Protein AF-A0A5K7XF93-F1 (afdb_monomer)

Secondary structure (DSSP, 8-state):
--HHHHHHHHTT-TTSSSEEEEESS-B-HHHHHHHHHHHHHHHTTT-S-EEEEEE-TTTT--BPPPEEE-HHHHHHHTSSHHHHHHTS-SSTTPEEEEEETT-SEEEEEEE-SS-SSTTT--EEEEEEE-TTSTTTHHHHHHHHHSTTTEEEEEHHHHHHHS---

Radius of gyration: 14.42 Å; Cα contacts (8 Å, |Δi|>4): 333; chains: 1; bounding box: 37×32×34 Å

Organism: NCBI:txid2650471

pLDDT: mean 91.51, std 7.87, range [54.16, 98.06]

Foldseek 3Di:
DAPVVVVCLVVCHALQVFKKKKFDDWDALVLVLVLLVLLLVQCCVPAQWKWKFWDCQLADRDHDDTDIDGSVVVVQCSVDLVSVVVPAPLDAPTWIWMAGPVRQKIKIKHWGNPDPDSRPITMIIMMTGHPPDSCNCSSVVSCVVCVPGIDMDRSSVVSVVSGHD

Mean predicted aligned error: 3.98 Å

Structure (mmCIF, N/CA/C/O backbone):
data_AF-A0A5K7XF93-F1
#
_entry.id   AF-A0A5K7XF93-F1
#
loop_
_atom_site.group_PDB
_atom_site.id
_atom_site.type_symbol
_atom_site.label_atom_id
_atom_site.label_alt_id
_atom_site.label_comp_id
_atom_site.label_asym_id
_atom_site.label_entity_id
_atom_site.label_seq_id
_atom_site.pdbx_PDB_ins_code
_atom_site.Cartn_x
_atom_site.Cartn_y
_atom_site.Cartn_z
_atom_site.occupancy
_atom_site.B_iso_or_equiv
_atom_site.auth_seq_id
_atom_site.auth_comp_id
_atom_site.auth_asym_id
_atom_site.auth_atom_id
_atom_site.pdbx_PDB_model_num
ATOM 1 N N . MET A 1 1 ? 6.245 -2.867 11.440 1.00 83.00 1 MET A N 1
ATOM 2 C CA . MET A 1 1 ? 4.866 -2.547 11.872 1.00 83.00 1 MET A CA 1
ATOM 3 C C . MET A 1 1 ? 4.931 -1.558 13.035 1.00 83.00 1 MET A C 1
ATOM 5 O O . MET A 1 1 ? 5.867 -1.648 13.818 1.00 83.00 1 MET A O 1
ATOM 9 N N . THR A 1 2 ? 3.990 -0.612 13.180 1.00 87.75 2 THR A N 1
ATOM 10 C CA . THR A 1 2 ? 3.954 0.287 14.362 1.00 87.75 2 THR A CA 1
ATOM 11 C C . THR A 1 2 ? 3.435 -0.450 15.610 1.00 87.75 2 THR A C 1
ATOM 13 O O . THR A 1 2 ? 2.747 -1.464 15.454 1.00 87.75 2 THR A O 1
ATOM 16 N N . PRO A 1 3 ? 3.666 0.041 16.851 1.00 89.12 3 PRO A N 1
ATOM 17 C CA . PRO A 1 3 ? 3.202 -0.666 18.051 1.00 89.12 3 PRO A CA 1
ATOM 18 C C . PRO A 1 3 ? 1.672 -0.777 18.101 1.00 89.12 3 PRO A C 1
ATOM 20 O O . PRO A 1 3 ? 1.120 -1.765 18.579 1.00 89.12 3 PRO A O 1
ATOM 23 N N . GLU A 1 4 ? 0.976 0.243 17.594 1.00 91.81 4 GLU A N 1
ATOM 24 C CA . GLU A 1 4 ? -0.485 0.264 17.550 1.00 91.81 4 GLU A CA 1
ATOM 25 C C . GLU A 1 4 ? -1.038 -0.716 16.509 1.00 91.81 4 GLU A C 1
ATOM 27 O O . GLU A 1 4 ? -1.981 -1.449 16.812 1.00 91.81 4 GLU A O 1
ATOM 32 N N . LEU A 1 5 ? -0.431 -0.794 15.319 1.00 91.38 5 LEU A N 1
ATOM 33 C CA . LEU A 1 5 ? -0.785 -1.810 14.324 1.00 91.38 5 LEU A CA 1
ATOM 34 C C . LEU A 1 5 ? -0.514 -3.222 14.863 1.00 91.38 5 LEU A C 1
ATOM 36 O O . LEU A 1 5 ? -1.381 -4.084 14.757 1.00 91.38 5 LEU A O 1
ATOM 40 N N . GLN A 1 6 ? 0.614 -3.443 15.542 1.00 90.81 6 GLN A N 1
ATOM 41 C CA . GLN A 1 6 ? 0.927 -4.739 16.151 1.00 90.81 6 GLN A CA 1
ATOM 42 C C . GLN A 1 6 ? -0.107 -5.132 17.216 1.00 90.81 6 GLN A C 1
ATOM 44 O O . GLN A 1 6 ? -0.625 -6.251 17.203 1.00 90.81 6 GLN A O 1
ATOM 49 N N . ARG A 1 7 ? -0.473 -4.202 18.108 1.00 92.31 7 ARG A N 1
ATOM 50 C CA . ARG A 1 7 ? -1.518 -4.418 19.122 1.00 92.31 7 ARG A CA 1
ATOM 51 C C . ARG A 1 7 ? -2.860 -4.781 18.482 1.00 92.31 7 ARG A C 1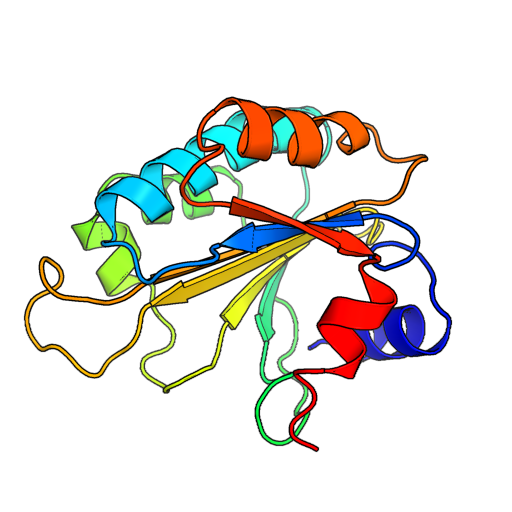
ATOM 53 O O . ARG A 1 7 ? -3.567 -5.651 18.991 1.00 92.31 7 ARG A O 1
ATOM 60 N N . ARG A 1 8 ? -3.224 -4.113 17.385 1.00 93.38 8 ARG A N 1
ATOM 61 C CA . ARG A 1 8 ? -4.476 -4.355 16.651 1.00 93.38 8 ARG A CA 1
ATOM 62 C C . ARG A 1 8 ? -4.479 -5.702 15.946 1.00 93.38 8 ARG A C 1
ATOM 64 O O . ARG A 1 8 ? -5.455 -6.438 16.066 1.00 93.38 8 ARG A O 1
ATOM 71 N N . TRP A 1 9 ? -3.374 -6.067 15.302 1.00 91.62 9 TRP A N 1
ATOM 72 C CA . TRP A 1 9 ? -3.207 -7.380 14.684 1.00 91.62 9 TRP A CA 1
ATOM 73 C C . TRP A 1 9 ? -3.363 -8.507 15.713 1.00 91.62 9 TRP A C 1
ATOM 75 O O . TRP A 1 9 ? -4.175 -9.413 15.513 1.00 91.62 9 TRP A O 1
ATOM 85 N N . GLN A 1 10 ? -2.688 -8.408 16.864 1.00 91.50 10 GLN A N 1
ATOM 86 C CA . GLN A 1 10 ? -2.822 -9.382 17.958 1.00 91.50 10 GLN A CA 1
ATOM 87 C C . GLN A 1 10 ? -4.260 -9.488 18.486 1.00 91.50 10 GLN A C 1
ATOM 89 O O . GLN A 1 10 ? -4.712 -10.572 18.855 1.00 91.50 10 GLN A O 1
ATOM 94 N N . ALA A 1 11 ? -4.988 -8.370 18.503 1.00 94.00 11 ALA A N 1
ATOM 95 C CA . ALA A 1 11 ? -6.386 -8.307 18.914 1.00 94.00 11 ALA A CA 1
ATOM 96 C C . ALA A 1 11 ? -7.386 -8.674 17.800 1.00 94.00 11 ALA A C 1
ATOM 98 O O . ALA A 1 11 ? -8.588 -8.670 18.067 1.00 94.00 11 ALA A O 1
ATOM 99 N N . ALA A 1 12 ? -6.917 -8.969 16.581 1.00 92.00 12 ALA A N 1
ATOM 100 C CA . ALA A 1 12 ? -7.746 -9.143 15.388 1.00 92.00 12 ALA A CA 1
ATOM 101 C C . ALA A 1 12 ? -8.740 -7.983 15.179 1.00 92.00 12 ALA A C 1
ATOM 103 O O . ALA A 1 12 ? -9.906 -8.211 14.864 1.00 92.00 12 ALA A O 1
ATOM 104 N N . SER A 1 13 ? -8.291 -6.748 15.417 1.00 94.44 13 SER A N 1
ATOM 105 C CA . SER A 1 13 ? -9.078 -5.527 15.236 1.00 94.44 13 SER A CA 1
ATOM 106 C C . SER A 1 13 ? -8.626 -4.747 14.007 1.00 94.44 13 SER A C 1
ATOM 108 O O . SER A 1 13 ? -7.539 -4.995 13.481 1.00 94.44 13 SER A O 1
ATOM 110 N N . ALA A 1 14 ? -9.452 -3.798 13.554 1.00 92.81 14 ALA A N 1
ATOM 111 C CA . ALA A 1 14 ? -9.150 -2.917 12.428 1.00 92.81 14 ALA A CA 1
ATOM 112 C C . ALA A 1 14 ? -7.689 -2.433 12.436 1.00 92.81 14 ALA A C 1
ATOM 114 O O . ALA A 1 14 ? -7.229 -1.962 13.484 1.00 92.81 14 ALA A O 1
ATOM 115 N N . PRO A 1 15 ? -6.958 -2.553 11.312 1.00 91.88 15 PRO A N 1
ATOM 116 C CA . PRO A 1 15 ? -7.445 -2.930 9.978 1.00 91.88 15 PRO A CA 1
ATOM 117 C C . PRO A 1 15 ? -7.401 -4.445 9.690 1.00 91.88 15 PRO A C 1
ATOM 119 O O . PRO A 1 15 ? -7.561 -4.856 8.543 1.00 91.88 15 PRO A O 1
ATOM 122 N N . PHE A 1 16 ? -7.159 -5.278 10.705 1.00 92.44 16 PHE A N 1
ATOM 123 C CA . PHE A 1 16 ? -6.960 -6.729 10.600 1.00 92.44 16 PHE A CA 1
ATOM 124 C C . PHE A 1 16 ? -8.236 -7.551 10.864 1.00 92.44 16 PHE A C 1
ATOM 126 O O . PHE A 1 16 ? -8.179 -8.779 10.946 1.00 92.44 16 PHE A O 1
ATOM 133 N N . ASP A 1 17 ? -9.390 -6.890 10.991 1.00 89.62 17 ASP A N 1
ATOM 134 C CA . ASP A 1 17 ? -10.713 -7.478 11.225 1.00 89.62 17 ASP A CA 1
ATOM 135 C C . ASP A 1 17 ? -11.511 -7.651 9.925 1.00 89.62 17 ASP A C 1
ATOM 137 O O . ASP A 1 17 ? -12.651 -7.215 9.797 1.00 89.62 17 ASP A O 1
ATOM 141 N N . GLY A 1 18 ? -10.918 -8.305 8.929 1.00 90.06 18 GLY A N 1
ATOM 142 C CA . GLY A 1 18 ? -11.568 -8.462 7.634 1.00 90.06 18 GLY A CA 1
ATOM 143 C C . GLY A 1 18 ? -10.771 -9.303 6.653 1.00 90.06 18 GLY A C 1
ATOM 144 O O . GLY A 1 18 ? -10.168 -10.318 7.011 1.00 90.06 18 GLY A O 1
ATOM 145 N N . MET A 1 19 ? -10.797 -8.871 5.397 1.00 95.06 19 MET A N 1
ATOM 146 C CA . MET A 1 19 ? -10.083 -9.514 4.301 1.00 95.06 19 MET A CA 1
ATOM 147 C C . MET A 1 19 ? -8.906 -8.643 3.878 1.00 95.06 19 MET A C 1
ATOM 149 O O . MET A 1 19 ? -9.012 -7.417 3.849 1.00 95.06 19 MET A O 1
ATOM 153 N N . VAL A 1 20 ? -7.821 -9.297 3.492 1.00 96.62 20 VAL A N 1
ATOM 154 C CA . VAL A 1 20 ? -6.707 -8.681 2.781 1.00 96.62 20 VAL A CA 1
ATOM 155 C C . VAL A 1 20 ? -6.778 -9.098 1.318 1.00 96.62 20 VAL A C 1
ATOM 157 O O . VAL A 1 20 ? -7.060 -10.261 1.017 1.00 96.62 20 VAL A O 1
ATOM 160 N N . VAL A 1 21 ? -6.544 -8.154 0.411 1.00 97.38 21 VAL A N 1
ATOM 161 C CA . VAL A 1 21 ? -6.158 -8.455 -0.970 1.00 97.38 21 VAL A CA 1
ATOM 162 C C . VAL A 1 21 ? -4.644 -8.337 -1.057 1.00 97.38 21 VAL A C 1
ATOM 164 O O . VAL A 1 21 ? -4.088 -7.343 -0.606 1.00 97.38 21 VAL A O 1
ATOM 167 N N . THR A 1 22 ? -3.982 -9.349 -1.596 1.00 96.62 22 THR A N 1
ATOM 168 C CA . THR A 1 22 ? -2.521 -9.402 -1.732 1.00 96.62 22 THR A CA 1
ATOM 169 C C . THR A 1 22 ? -2.157 -9.898 -3.116 1.00 96.62 22 THR A C 1
ATOM 171 O O . THR A 1 22 ? -2.940 -10.626 -3.731 1.00 96.62 22 THR A O 1
ATOM 174 N N . THR A 1 23 ? -0.978 -9.544 -3.607 1.00 95.25 23 THR A N 1
ATOM 175 C CA . THR A 1 23 ? -0.445 -10.116 -4.845 1.00 95.25 23 THR A CA 1
ATOM 176 C C . THR A 1 23 ? -0.051 -11.580 -4.643 1.00 95.25 23 THR A C 1
ATOM 178 O O . THR A 1 23 ? 0.343 -11.968 -3.544 1.00 95.25 23 THR A O 1
ATOM 181 N N . CYS A 1 24 ? -0.276 -12.423 -5.658 1.00 87.00 24 CYS A N 1
ATOM 182 C CA . CYS A 1 24 ? 0.041 -13.859 -5.613 1.00 87.00 24 CYS A CA 1
ATOM 183 C C . CYS A 1 24 ? 1.297 -14.244 -6.398 1.00 87.00 24 CYS A C 1
ATOM 185 O O . CYS A 1 24 ? 1.866 -15.293 -6.115 1.00 87.00 24 CYS A O 1
ATOM 187 N N . ASP A 1 25 ? 1.710 -13.402 -7.343 1.00 79.56 25 ASP A N 1
ATOM 188 C CA . ASP A 1 25 ? 2.904 -13.576 -8.162 1.00 79.56 25 ASP A CA 1
ATOM 189 C C . ASP A 1 25 ? 3.732 -12.286 -8.146 1.00 79.56 25 ASP A C 1
ATOM 191 O O . ASP A 1 25 ? 3.195 -11.179 -7.992 1.00 79.56 25 ASP A O 1
ATOM 195 N N . GLU A 1 26 ? 5.038 -12.436 -8.362 1.00 79.25 26 GLU A N 1
ATOM 196 C CA . GLU A 1 26 ? 5.940 -11.312 -8.590 1.00 79.25 26 GLU A CA 1
ATOM 197 C C . GLU A 1 26 ? 5.486 -10.538 -9.832 1.00 79.25 26 GLU A C 1
ATOM 199 O O . GLU A 1 26 ? 5.238 -11.091 -10.909 1.00 79.25 26 GLU A O 1
ATOM 204 N N . HIS A 1 27 ? 5.355 -9.227 -9.674 1.00 89.19 27 HIS A N 1
ATOM 205 C CA . HIS A 1 27 ? 4.959 -8.321 -10.741 1.00 89.19 27 HIS A CA 1
ATOM 206 C C . HIS A 1 27 ? 5.910 -7.131 -10.772 1.00 89.19 27 HIS A C 1
ATOM 208 O O . HIS A 1 27 ? 6.474 -6.746 -9.755 1.00 89.19 27 HIS A O 1
ATOM 214 N N . GLY A 1 28 ? 6.101 -6.546 -11.954 1.00 93.56 28 GLY A N 1
ATOM 215 C CA . GLY A 1 28 ? 6.994 -5.400 -12.104 1.00 93.56 28 GLY A CA 1
ATOM 216 C C . GLY A 1 28 ? 6.371 -4.087 -11.608 1.00 93.56 28 GLY A C 1
ATOM 217 O O . GLY A 1 28 ? 5.142 -3.992 -11.458 1.00 93.56 28 GLY A O 1
ATOM 218 N N . PRO A 1 29 ? 7.165 -3.006 -11.481 1.00 94.69 29 PRO A N 1
ATOM 219 C CA . PRO A 1 29 ? 6.703 -1.759 -10.867 1.00 94.69 29 PRO A CA 1
ATOM 220 C C . PRO A 1 29 ? 5.564 -1.051 -11.605 1.00 94.69 29 PRO A C 1
ATOM 222 O O . PRO A 1 29 ? 4.897 -0.203 -11.024 1.00 94.69 29 PRO A O 1
ATOM 225 N N . SER A 1 30 ? 5.314 -1.384 -12.877 1.00 95.00 30 SER A N 1
ATOM 226 C CA . SER A 1 30 ? 4.175 -0.822 -13.620 1.00 95.00 30 SER A CA 1
ATOM 227 C C . SER A 1 30 ? 2.835 -1.298 -13.054 1.00 95.00 30 SER A C 1
ATOM 229 O O . SER A 1 30 ? 1.935 -0.488 -12.864 1.00 95.00 30 SER A O 1
ATOM 231 N N . ILE A 1 31 ? 2.712 -2.588 -12.724 1.00 95.25 31 ILE A N 1
ATOM 232 C CA . ILE A 1 31 ? 1.476 -3.129 -12.141 1.00 95.25 31 ILE A CA 1
ATOM 233 C C . ILE A 1 31 ? 1.296 -2.612 -10.712 1.00 95.25 31 ILE A C 1
ATOM 235 O O . ILE A 1 31 ? 0.199 -2.181 -10.355 1.00 95.25 31 ILE A O 1
ATOM 239 N N . LEU A 1 32 ? 2.379 -2.556 -9.927 1.00 96.25 32 LEU A N 1
ATOM 240 C CA . LEU A 1 32 ? 2.335 -1.982 -8.583 1.00 96.25 32 LEU A CA 1
ATOM 241 C C . LEU A 1 32 ? 1.870 -0.518 -8.627 1.00 96.25 32 LEU A C 1
ATOM 243 O O . LEU A 1 32 ? 0.998 -0.116 -7.858 1.00 96.25 32 LEU A O 1
ATOM 247 N N . GLN A 1 33 ? 2.408 0.274 -9.560 1.00 97.31 33 GLN A N 1
ATOM 248 C CA . GLN A 1 33 ? 2.011 1.667 -9.747 1.00 97.31 33 GLN A CA 1
ATOM 249 C C . GLN A 1 33 ? 0.506 1.798 -10.022 1.00 97.31 33 GLN A C 1
ATOM 251 O O . GLN A 1 33 ? -0.160 2.632 -9.407 1.00 97.31 33 GLN A O 1
ATOM 256 N N . GLU A 1 34 ? -0.049 0.986 -10.924 1.00 97.62 34 GLU A N 1
ATOM 257 C CA . GLU A 1 34 ? -1.481 1.019 -11.235 1.00 97.62 34 GLU A CA 1
ATOM 258 C C . GLU A 1 34 ? -2.346 0.674 -10.011 1.00 97.62 34 GLU A C 1
ATOM 260 O O . GLU A 1 34 ? -3.344 1.357 -9.750 1.00 97.62 34 GLU A O 1
ATOM 265 N N . MET A 1 35 ? -1.950 -0.336 -9.227 1.00 97.81 35 MET A N 1
ATOM 266 C CA . MET A 1 35 ? -2.639 -0.718 -7.987 1.00 97.81 35 MET A CA 1
ATOM 267 C C . MET A 1 35 ? -2.604 0.408 -6.946 1.00 97.81 35 MET A C 1
ATOM 269 O O . MET A 1 35 ? -3.641 0.745 -6.363 1.00 97.81 35 MET A O 1
ATOM 273 N N . LEU A 1 36 ? -1.442 1.038 -6.752 1.00 98.00 36 LEU A N 1
ATOM 274 C CA . LEU A 1 36 ? -1.261 2.153 -5.819 1.00 98.00 36 LEU A CA 1
ATOM 275 C C . LEU A 1 36 ? -2.070 3.386 -6.234 1.00 98.00 36 LEU A C 1
ATOM 277 O O . LEU A 1 36 ? -2.725 3.995 -5.390 1.00 98.00 36 LEU A O 1
ATOM 281 N N . LEU A 1 37 ? -2.096 3.730 -7.525 1.00 98.06 37 LEU A N 1
ATOM 282 C CA . LEU A 1 37 ? -2.900 4.845 -8.034 1.00 98.06 37 LEU A CA 1
ATOM 283 C C . LEU A 1 37 ? -4.404 4.583 -7.889 1.00 98.06 37 LEU A C 1
ATOM 285 O O . LEU A 1 37 ? -5.155 5.494 -7.526 1.00 98.06 37 LEU A O 1
ATOM 289 N N . LEU A 1 38 ? -4.857 3.346 -8.120 1.00 97.81 38 LEU A N 1
ATOM 290 C CA . LEU A 1 38 ? -6.251 2.961 -7.895 1.00 97.81 38 LEU A CA 1
ATOM 291 C C . LEU A 1 38 ? -6.626 3.083 -6.412 1.00 97.81 38 LEU A C 1
ATOM 293 O O . LEU A 1 38 ? -7.682 3.641 -6.093 1.00 97.81 38 LEU A O 1
ATOM 297 N N . ALA A 1 39 ? -5.766 2.602 -5.511 1.00 97.75 39 ALA A N 1
ATOM 298 C CA . ALA A 1 39 ? -5.972 2.717 -4.071 1.00 97.75 39 ALA A CA 1
ATOM 299 C C . ALA A 1 39 ? -5.985 4.188 -3.625 1.00 97.75 39 ALA A C 1
ATOM 301 O O . ALA A 1 39 ? -6.956 4.632 -3.010 1.00 97.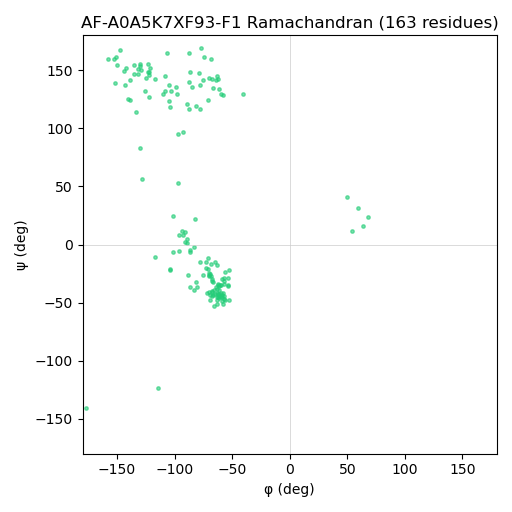75 39 ALA A O 1
ATOM 302 N N . ALA A 1 40 ? -4.980 4.978 -4.009 1.00 97.31 40 ALA A N 1
ATOM 303 C CA . ALA A 1 40 ? -4.888 6.400 -3.680 1.00 97.31 40 ALA A CA 1
ATOM 304 C C . ALA A 1 40 ? -6.121 7.181 -4.160 1.00 97.31 40 ALA A C 1
ATOM 306 O O . ALA A 1 40 ? -6.717 7.936 -3.391 1.00 97.31 40 ALA A O 1
ATOM 307 N N . GLY A 1 41 ? -6.581 6.925 -5.390 1.00 95.94 41 GLY A N 1
ATOM 308 C CA . GLY A 1 41 ? -7.776 7.554 -5.952 1.00 95.94 41 GLY A CA 1
ATOM 309 C C . GLY A 1 41 ? -9.051 7.304 -5.138 1.00 95.94 41 GLY A C 1
ATOM 310 O O . GLY A 1 41 ? -9.942 8.156 -5.116 1.00 95.94 41 GLY A O 1
ATOM 311 N N . ARG A 1 42 ? -9.137 6.164 -4.441 1.00 95.06 42 ARG A N 1
ATOM 312 C CA . ARG A 1 42 ? -10.252 5.824 -3.544 1.00 95.06 42 ARG A CA 1
ATOM 313 C C . ARG A 1 42 ? -10.076 6.360 -2.130 1.00 95.06 42 ARG A C 1
ATOM 315 O O . ARG A 1 42 ? -11.067 6.750 -1.517 1.00 95.06 42 ARG A O 1
ATOM 322 N N . LEU A 1 43 ? -8.851 6.372 -1.619 1.00 97.12 43 LEU A N 1
ATOM 323 C CA . LEU A 1 43 ? -8.561 6.693 -0.223 1.00 97.12 43 LEU A CA 1
ATOM 324 C C . LEU A 1 43 ? -8.484 8.205 0.031 1.00 97.12 43 LEU A C 1
ATOM 326 O O . LEU A 1 43 ? -9.036 8.675 1.027 1.00 97.12 43 LEU A O 1
ATOM 330 N N . GLN A 1 44 ? -7.900 8.980 -0.888 1.00 96.31 44 GLN A N 1
ATOM 331 C CA . GLN A 1 44 ? -7.615 10.408 -0.674 1.00 96.31 44 GLN A CA 1
ATOM 332 C C . GLN A 1 44 ? -8.845 11.259 -0.322 1.00 96.31 44 GLN A C 1
ATOM 334 O O . GLN A 1 44 ? -8.746 12.224 0.428 1.00 96.31 44 GLN A O 1
ATOM 339 N N . GLY A 1 45 ? -10.028 10.901 -0.838 1.00 91.19 45 GLY A N 1
ATOM 340 C CA . GLY A 1 45 ? -11.254 11.666 -0.597 1.00 91.19 45 GLY A CA 1
ATOM 341 C C . GLY A 1 45 ? -11.853 11.465 0.797 1.00 91.19 45 GLY A C 1
ATOM 342 O O . GLY A 1 45 ? -12.559 12.344 1.284 1.00 91.19 45 GLY A O 1
ATOM 343 N N . ALA A 1 46 ? -11.597 10.316 1.429 1.00 94.19 46 ALA A N 1
ATOM 344 C CA . ALA A 1 46 ? -12.171 9.952 2.726 1.00 94.19 46 ALA A CA 1
ATOM 345 C C . ALA A 1 46 ? -11.169 10.082 3.884 1.00 94.19 46 ALA A C 1
ATOM 347 O O . ALA A 1 46 ? -11.586 10.226 5.031 1.00 94.19 46 ALA A O 1
ATOM 348 N N . PHE A 1 47 ? -9.866 10.052 3.591 1.00 96.44 47 PHE A N 1
ATOM 349 C CA . PHE A 1 47 ? -8.797 10.028 4.588 1.00 96.44 47 PHE A CA 1
ATOM 350 C C . PHE A 1 47 ? -7.760 11.111 4.273 1.00 96.44 47 PHE A C 1
ATOM 352 O O . PHE A 1 47 ? -6.763 10.804 3.628 1.00 96.44 47 PHE A O 1
ATOM 359 N N . PRO A 1 48 ? -7.976 12.375 4.678 1.00 94.12 48 PRO A N 1
ATOM 360 C CA . PRO A 1 48 ? -7.065 13.470 4.337 1.00 94.12 48 PRO A CA 1
ATOM 361 C C . PRO A 1 48 ? -5.695 13.343 5.018 1.00 94.12 48 PRO A C 1
ATOM 363 O O . PRO A 1 48 ? -4.693 13.739 4.432 1.00 94.12 48 PRO A O 1
ATOM 366 N N . ASP A 1 49 ? -5.658 12.757 6.217 1.00 95.88 49 ASP A N 1
ATOM 367 C CA . ASP A 1 49 ? -4.440 12.560 6.998 1.00 95.88 49 ASP A CA 1
ATOM 368 C C . ASP A 1 49 ? -3.992 11.099 6.919 1.00 95.88 49 ASP A C 1
ATOM 370 O O . ASP A 1 49 ? -4.698 10.189 7.375 1.00 95.88 49 ASP A O 1
ATOM 374 N N . VAL A 1 50 ? -2.801 10.880 6.369 1.00 97.50 50 VAL A N 1
ATOM 375 C CA . VAL A 1 50 ? -2.182 9.559 6.263 1.00 97.50 50 VAL A CA 1
ATOM 376 C C . VAL A 1 50 ? -0.753 9.579 6.778 1.00 97.50 50 VAL A C 1
ATOM 378 O O . VAL A 1 50 ? -0.081 10.611 6.826 1.00 97.50 50 VAL A O 1
ATOM 381 N N . TYR A 1 51 ? -0.306 8.405 7.193 1.00 97.50 51 TYR A N 1
ATOM 382 C CA . TYR A 1 51 ? 1.013 8.167 7.743 1.00 97.50 51 TYR A CA 1
ATOM 383 C C . TYR A 1 51 ? 1.716 7.111 6.910 1.00 97.50 51 TYR A C 1
ATOM 385 O O . TYR A 1 51 ? 1.068 6.205 6.385 1.00 97.50 51 TYR A O 1
ATOM 393 N N . VAL A 1 52 ? 3.037 7.226 6.828 1.00 95.81 52 VAL A N 1
ATOM 394 C CA . VAL A 1 52 ? 3.923 6.226 6.240 1.00 95.81 52 VAL A CA 1
ATOM 395 C C . VAL A 1 52 ? 4.873 5.681 7.303 1.00 95.81 52 VAL A C 1
ATOM 397 O O . VAL A 1 52 ? 5.326 6.423 8.176 1.00 95.81 52 VAL A O 1
ATOM 400 N N . SER A 1 53 ? 5.166 4.388 7.254 1.00 93.44 53 SER A N 1
ATOM 401 C CA . SER A 1 53 ? 6.163 3.744 8.115 1.00 93.44 53 SER A CA 1
ATOM 402 C C . SER A 1 53 ? 6.801 2.560 7.409 1.00 93.44 53 SER A C 1
ATOM 404 O O . SER A 1 53 ? 6.134 1.906 6.606 1.00 93.44 53 SER A O 1
ATOM 406 N N . ASP A 1 54 ? 8.019 2.211 7.799 1.00 91.94 54 ASP A N 1
ATOM 407 C CA . ASP A 1 54 ? 8.667 0.994 7.319 1.00 91.94 54 ASP A CA 1
ATOM 408 C C . ASP A 1 54 ? 8.172 -0.207 8.130 1.00 91.94 54 ASP A C 1
ATOM 410 O O . ASP A 1 54 ? 8.285 -0.270 9.361 1.00 91.94 54 ASP A O 1
ATOM 414 N N . ASP A 1 55 ? 7.561 -1.157 7.440 1.00 89.19 55 ASP A N 1
ATOM 415 C CA . ASP A 1 55 ? 6.944 -2.334 8.013 1.00 89.19 55 ASP A CA 1
ATOM 416 C C . ASP A 1 55 ? 7.875 -3.551 7.964 1.00 89.19 55 ASP A C 1
ATOM 418 O O . ASP A 1 55 ? 7.912 -4.303 6.996 1.00 89.19 55 ASP A O 1
ATOM 422 N N . TRP A 1 56 ? 8.570 -3.755 9.084 1.00 87.12 56 TRP A N 1
ATOM 423 C CA . TRP A 1 56 ? 9.452 -4.891 9.374 1.00 87.12 56 TRP A CA 1
ATOM 424 C C . TRP A 1 56 ? 8.734 -6.162 9.866 1.00 87.12 56 TRP A C 1
ATOM 426 O O . TRP A 1 56 ? 9.340 -6.971 10.563 1.00 87.12 56 TRP A O 1
ATOM 436 N N . HIS A 1 57 ? 7.437 -6.333 9.580 1.00 84.56 57 HIS A N 1
ATOM 437 C CA . HIS A 1 57 ? 6.645 -7.484 10.058 1.00 84.56 57 HIS A CA 1
ATOM 438 C C . HIS A 1 57 ? 7.265 -8.850 9.710 1.00 84.56 57 HIS A C 1
ATOM 440 O O . HIS A 1 57 ? 7.174 -9.787 10.500 1.00 84.56 57 HIS A O 1
ATOM 446 N N . GLU A 1 58 ? 7.915 -8.943 8.549 1.00 80.62 58 GLU A N 1
ATOM 447 C CA . GLU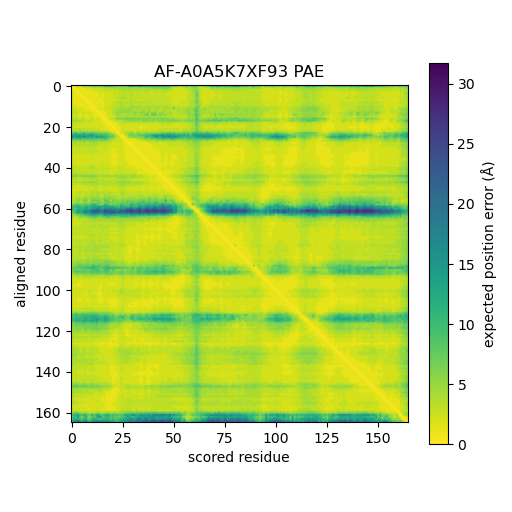 A 1 58 ? 8.540 -10.170 8.026 1.00 80.62 58 GLU A CA 1
ATOM 448 C C . GLU A 1 58 ? 9.982 -10.400 8.525 1.00 80.62 58 GLU A C 1
ATOM 450 O O . GLU A 1 58 ? 10.554 -11.454 8.264 1.00 80.62 58 GLU A O 1
ATOM 455 N N . HIS A 1 59 ? 10.548 -9.453 9.281 1.00 77.94 59 HIS A N 1
ATOM 456 C CA . HIS A 1 59 ? 11.893 -9.523 9.869 1.00 77.94 59 HIS A CA 1
ATOM 457 C C . HIS A 1 59 ? 11.813 -9.563 11.399 1.00 77.94 59 HIS A C 1
ATOM 459 O O . HIS A 1 59 ? 11.145 -10.416 11.965 1.00 77.94 59 HIS A O 1
ATOM 465 N N . ASP A 1 60 ? 12.462 -8.619 12.080 1.00 67.75 60 ASP A N 1
ATOM 466 C CA . ASP A 1 60 ? 12.695 -8.635 13.523 1.00 67.75 60 ASP A CA 1
ATOM 467 C C . ASP A 1 60 ? 11.617 -7.887 14.339 1.00 67.75 60 ASP A C 1
ATOM 469 O O . ASP A 1 60 ? 11.809 -7.624 15.527 1.00 67.75 60 ASP A O 1
ATOM 473 N N . GLY A 1 61 ? 10.514 -7.455 13.714 1.00 64.38 61 GLY A N 1
ATOM 474 C CA . GLY A 1 61 ? 9.407 -6.804 14.427 1.00 64.38 61 GLY A CA 1
ATOM 475 C C . GLY A 1 61 ? 9.714 -5.410 15.009 1.00 64.38 61 GLY A C 1
ATOM 476 O O . GLY A 1 61 ? 9.041 -4.976 15.947 1.00 64.38 61 GLY A O 1
ATOM 477 N N . PHE A 1 62 ? 10.697 -4.669 14.475 1.00 57.88 62 PHE A N 1
ATOM 478 C CA . PHE A 1 62 ? 11.121 -3.371 15.029 1.00 57.88 62 PHE A CA 1
ATOM 479 C C . PHE A 1 62 ? 10.333 -2.140 14.534 1.00 57.88 62 PHE A C 1
ATOM 481 O O . PHE A 1 62 ? 9.814 -2.066 13.419 1.00 57.88 62 PHE A O 1
ATOM 488 N N . LEU A 1 63 ? 10.242 -1.169 15.452 1.00 67.38 63 LEU A N 1
ATOM 489 C CA . LEU A 1 63 ? 9.309 -0.043 15.490 1.00 67.38 63 LEU A CA 1
ATOM 490 C C . LEU A 1 63 ? 9.891 1.204 14.811 1.00 67.38 63 LEU A C 1
ATOM 492 O O . LEU A 1 63 ? 10.606 1.977 15.450 1.00 67.38 63 LEU A O 1
ATOM 496 N N . THR A 1 64 ? 9.561 1.434 13.542 1.00 70.44 64 THR A N 1
ATOM 497 C CA . THR A 1 64 ? 9.751 2.758 12.935 1.00 70.44 64 THR A CA 1
ATOM 498 C C . THR A 1 64 ? 8.633 3.695 13.387 1.00 70.44 64 THR A C 1
ATOM 500 O O . THR A 1 64 ? 7.464 3.304 13.487 1.00 70.44 64 THR A O 1
ATOM 503 N N . GLU A 1 65 ? 8.990 4.937 13.726 1.00 85.12 65 GLU A N 1
ATOM 504 C CA . GLU A 1 65 ? 7.985 5.950 14.038 1.00 85.12 65 GLU A CA 1
ATOM 505 C C . GLU A 1 65 ? 7.269 6.355 12.744 1.00 85.12 65 GLU A C 1
ATOM 507 O O . GLU A 1 65 ? 7.925 6.758 11.779 1.00 85.12 65 GLU A O 1
ATOM 512 N N . PRO A 1 66 ? 5.930 6.256 12.694 1.00 92.69 66 PRO A N 1
ATOM 513 C CA . PRO A 1 66 ? 5.197 6.656 11.511 1.00 92.69 66 PRO A CA 1
ATOM 514 C C . PRO A 1 66 ? 5.313 8.162 11.298 1.00 92.69 66 PRO A C 1
ATOM 516 O O . PRO A 1 66 ? 5.127 8.957 12.221 1.00 92.69 66 PRO A O 1
ATOM 519 N N . SER A 1 67 ? 5.577 8.553 10.058 1.00 94.50 67 SER A N 1
ATOM 520 C CA . SER A 1 67 ? 5.680 9.951 9.654 1.00 94.50 67 SER A CA 1
ATOM 521 C C . SER A 1 67 ? 4.410 10.377 8.919 1.00 94.50 67 SER A C 1
ATOM 523 O O . SER A 1 67 ? 3.961 9.647 8.033 1.00 94.50 67 SER A O 1
ATOM 525 N N . PRO A 1 68 ? 3.801 11.529 9.256 1.00 97.00 68 PRO A N 1
ATOM 526 C CA . PRO A 1 68 ? 2.696 12.059 8.467 1.00 97.00 68 PRO A CA 1
ATOM 527 C C . PRO A 1 68 ? 3.184 12.372 7.050 1.00 97.00 68 PRO A C 1
ATOM 529 O O . PRO A 1 68 ? 4.305 12.851 6.872 1.00 97.00 68 PRO A O 1
ATOM 532 N N . ILE A 1 69 ? 2.342 12.122 6.054 1.00 97.12 69 ILE A N 1
ATOM 533 C CA . ILE A 1 69 ? 2.654 12.389 4.650 1.00 97.12 69 ILE A CA 1
ATOM 534 C C . ILE A 1 69 ? 1.441 12.984 3.938 1.00 97.12 69 ILE A C 1
ATOM 536 O O . ILE A 1 69 ? 0.300 12.605 4.200 1.00 97.12 69 ILE A O 1
ATOM 540 N N . ALA A 1 70 ? 1.689 13.937 3.043 1.00 97.25 70 ALA A N 1
ATOM 541 C CA . ALA A 1 70 ? 0.644 14.515 2.209 1.00 97.25 70 ALA A CA 1
ATOM 542 C C . ALA A 1 70 ? 0.309 13.584 1.033 1.00 97.25 70 ALA A C 1
ATOM 544 O O . ALA A 1 70 ? 1.187 12.909 0.489 1.00 97.25 70 ALA A O 1
ATOM 545 N N . TRP A 1 71 ? -0.950 13.578 0.591 1.00 97.38 71 TRP A N 1
ATOM 546 C CA . TRP A 1 71 ? -1.350 12.796 -0.583 1.00 97.38 71 TRP A CA 1
ATOM 547 C C . TRP A 1 71 ? -0.615 13.229 -1.845 1.00 97.38 71 TRP A C 1
ATOM 549 O O . TRP A 1 71 ? -0.271 12.381 -2.659 1.00 97.38 71 TRP A O 1
ATOM 559 N N . GLU A 1 72 ? -0.328 14.519 -1.996 1.00 97.31 72 GLU A N 1
ATOM 560 C CA . GLU A 1 72 ? 0.454 15.043 -3.113 1.00 97.31 72 GLU A CA 1
ATOM 561 C C . GLU A 1 72 ? 1.842 14.395 -3.164 1.00 97.31 72 GLU A C 1
ATOM 563 O O . GLU A 1 72 ? 2.266 13.937 -4.221 1.00 97.31 72 GLU A O 1
ATOM 568 N N . GLU A 1 73 ? 2.502 14.260 -2.011 1.00 96.81 73 GLU A N 1
ATOM 569 C CA . GLU A 1 73 ? 3.812 13.612 -1.912 1.00 96.81 73 GLU A CA 1
ATOM 570 C C . GLU A 1 73 ? 3.725 12.105 -2.215 1.00 96.81 73 GLU A C 1
ATOM 572 O O . GLU A 1 73 ? 4.574 11.562 -2.921 1.00 96.81 73 GLU A O 1
ATOM 577 N N . LEU A 1 74 ? 2.677 11.415 -1.747 1.00 96.19 74 LEU A N 1
ATOM 578 C CA . LEU A 1 74 ? 2.434 10.013 -2.117 1.00 96.19 74 LEU A CA 1
ATOM 579 C C . LEU A 1 74 ? 2.218 9.851 -3.626 1.00 96.19 74 LEU A C 1
ATOM 581 O O . LEU A 1 74 ? 2.782 8.951 -4.247 1.00 96.19 74 LEU A O 1
ATOM 585 N N . LEU A 1 75 ? 1.428 10.731 -4.237 1.00 97.19 75 LEU A N 1
ATOM 586 C CA . LEU A 1 75 ? 1.151 10.695 -5.670 1.00 97.19 75 LEU A CA 1
ATOM 587 C C . LEU A 1 75 ? 2.397 11.005 -6.508 1.00 97.19 75 LEU A C 1
ATOM 589 O O . LEU A 1 75 ? 2.549 10.431 -7.585 1.00 97.19 75 LEU A O 1
ATOM 593 N N . GLU A 1 76 ? 3.312 11.844 -6.018 1.00 97.31 76 GLU A N 1
ATOM 594 C CA . GLU A 1 76 ? 4.624 12.053 -6.641 1.00 97.31 76 GLU A CA 1
ATOM 595 C C . GLU A 1 76 ? 5.469 10.772 -6.629 1.00 97.31 76 GLU A C 1
ATOM 597 O O . GLU A 1 76 ? 6.053 10.417 -7.658 1.00 97.31 76 GLU A O 1
ATOM 602 N N . ARG A 1 77 ? 5.467 10.015 -5.521 1.00 96.19 77 ARG A N 1
ATOM 603 C CA . ARG A 1 77 ? 6.120 8.691 -5.454 1.00 96.19 77 ARG A CA 1
ATOM 604 C C . ARG A 1 77 ? 5.496 7.713 -6.449 1.00 96.19 77 ARG A C 1
ATOM 606 O O . ARG A 1 77 ? 6.199 6.918 -7.062 1.00 96.19 77 ARG A O 1
ATOM 613 N N . PHE A 1 78 ? 4.186 7.802 -6.670 1.00 96.94 78 PHE A N 1
ATOM 614 C CA . PHE A 1 78 ? 3.450 6.926 -7.589 1.00 96.94 78 PHE A CA 1
ATOM 615 C C . PHE A 1 78 ? 3.398 7.453 -9.032 1.00 96.94 78 PHE A C 1
ATOM 617 O O . PHE A 1 78 ? 2.740 6.853 -9.884 1.00 96.94 78 PHE A O 1
ATOM 624 N N . ALA A 1 79 ? 4.073 8.563 -9.347 1.00 96.69 79 ALA A N 1
ATOM 625 C CA . ALA A 1 79 ? 3.935 9.239 -10.638 1.00 96.69 79 ALA A CA 1
ATOM 626 C C . ALA A 1 79 ? 4.509 8.438 -11.818 1.00 96.69 79 ALA A C 1
ATOM 628 O O . ALA A 1 79 ? 4.067 8.596 -12.957 1.00 96.69 79 ALA A O 1
ATOM 629 N N . SER A 1 80 ? 5.496 7.575 -11.568 1.00 96.94 80 SER A N 1
ATOM 630 C CA . SER A 1 80 ? 6.060 6.675 -12.578 1.00 96.94 80 SER A CA 1
ATOM 631 C C . SER A 1 80 ? 6.637 5.412 -11.935 1.00 96.94 80 SER A C 1
ATOM 633 O O . SER A 1 80 ? 7.009 5.462 -10.761 1.00 96.94 80 SER A O 1
ATOM 635 N N . PRO A 1 81 ? 6.819 4.314 -12.696 1.00 96.00 81 PRO A N 1
ATOM 636 C CA . PRO A 1 81 ? 7.471 3.107 -12.184 1.00 96.00 81 PRO A CA 1
ATOM 637 C C . PRO A 1 81 ? 8.879 3.400 -11.643 1.00 96.00 81 PRO A C 1
ATOM 639 O O . PRO A 1 81 ? 9.312 2.818 -10.656 1.00 96.00 81 PRO A O 1
ATOM 642 N N . ARG A 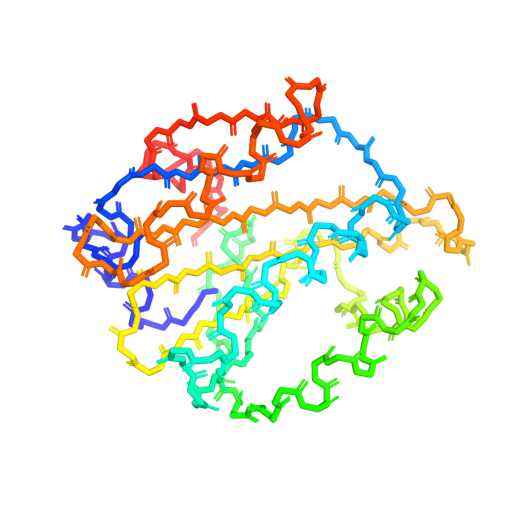1 82 ? 9.577 4.361 -12.265 1.00 95.31 82 ARG A N 1
ATOM 643 C CA . ARG A 1 82 ? 10.898 4.815 -11.831 1.00 95.31 82 ARG A CA 1
ATOM 644 C C . ARG A 1 82 ? 10.849 5.575 -10.503 1.00 95.31 82 ARG A C 1
ATOM 646 O O . ARG A 1 82 ? 11.643 5.276 -9.623 1.00 95.31 82 ARG A O 1
ATOM 653 N N . ALA A 1 83 ? 9.930 6.533 -10.363 1.00 95.06 83 ALA A N 1
ATO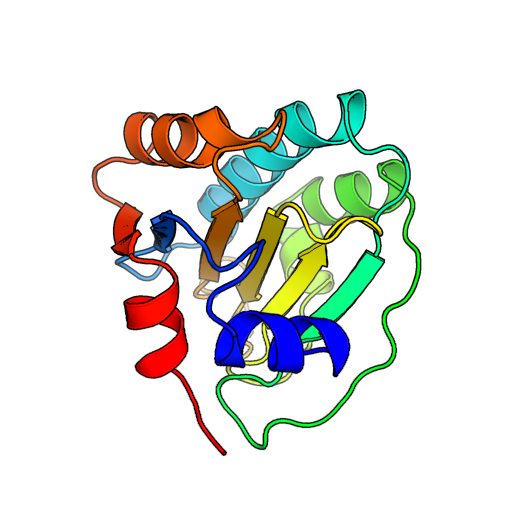M 654 C CA . ALA A 1 83 ? 9.757 7.289 -9.119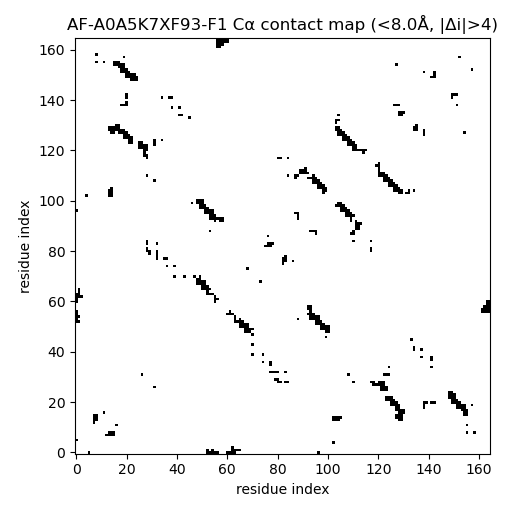 1.00 95.06 83 ALA A CA 1
ATOM 655 C C . ALA A 1 83 ? 9.379 6.364 -7.952 1.00 95.06 83 ALA A C 1
ATOM 657 O O . ALA A 1 83 ? 9.908 6.500 -6.852 1.00 95.06 83 ALA A O 1
ATOM 658 N N . LEU A 1 84 ? 8.531 5.374 -8.234 1.00 94.25 84 LEU A N 1
ATOM 659 C CA . LEU A 1 84 ? 8.125 4.356 -7.279 1.00 94.25 84 LEU A CA 1
ATOM 660 C C . LEU A 1 84 ? 9.323 3.503 -6.839 1.00 94.25 84 LEU A C 1
ATOM 662 O O . LEU A 1 84 ? 9.561 3.362 -5.642 1.00 94.25 84 LEU A O 1
ATOM 666 N N . TYR A 1 85 ? 10.131 3.028 -7.791 1.00 93.88 85 TYR A N 1
ATOM 667 C CA . TYR A 1 85 ? 11.369 2.295 -7.516 1.00 93.88 85 TYR A CA 1
ATOM 668 C C . TYR A 1 85 ? 12.382 3.109 -6.699 1.00 93.88 85 TYR A C 1
ATOM 670 O O . TYR A 1 85 ? 12.994 2.588 -5.767 1.00 93.88 85 TYR A O 1
ATOM 678 N N . ASP A 1 86 ? 12.552 4.395 -7.012 1.00 91.75 86 ASP A N 1
ATOM 679 C CA . ASP A 1 86 ? 13.452 5.291 -6.276 1.00 91.75 86 ASP A CA 1
ATOM 680 C C . ASP A 1 86 ? 12.943 5.587 -4.844 1.00 91.75 86 ASP A C 1
ATOM 682 O O . ASP A 1 86 ? 13.726 6.016 -4.000 1.00 91.75 86 ASP A O 1
ATOM 686 N N . SER A 1 87 ? 11.661 5.320 -4.547 1.00 88.38 87 SER A N 1
ATOM 687 C CA . SER A 1 87 ? 11.050 5.491 -3.216 1.00 88.38 87 SER A CA 1
ATOM 688 C C . SER A 1 87 ? 11.136 4.261 -2.296 1.00 88.38 87 SER A C 1
ATOM 690 O O . SER A 1 87 ? 10.599 4.299 -1.188 1.00 88.38 87 SER A O 1
ATOM 692 N N . ARG A 1 88 ? 11.762 3.164 -2.746 1.00 90.75 88 ARG A N 1
ATOM 693 C CA . ARG A 1 88 ? 11.866 1.905 -1.984 1.00 90.75 88 ARG A CA 1
ATOM 694 C C . ARG A 1 88 ? 12.759 2.031 -0.740 1.00 90.75 88 ARG A C 1
ATOM 696 O O . ARG A 1 88 ? 13.638 2.887 -0.685 1.00 90.75 88 ARG A O 1
ATOM 703 N N . HIS A 1 89 ? 12.582 1.112 0.211 1.00 82.62 89 HIS A N 1
ATOM 704 C CA . HIS A 1 89 ? 13.314 1.080 1.484 1.00 82.62 89 HIS A CA 1
ATOM 705 C C . HIS A 1 89 ? 14.797 0.642 1.366 1.00 82.62 89 HIS A C 1
ATOM 707 O O . HIS A 1 89 ? 15.577 0.915 2.269 1.00 82.62 89 HIS A O 1
ATOM 713 N N . GLN A 1 90 ? 15.218 0.040 0.241 1.00 82.38 90 GLN A N 1
ATOM 714 C CA . GLN A 1 90 ? 16.591 -0.472 -0.000 1.00 82.38 90 GLN A CA 1
ATOM 715 C C . GLN A 1 90 ? 17.022 -1.615 0.939 1.00 82.38 90 GLN A C 1
ATOM 717 O O . GLN A 1 90 ? 18.205 -1.924 1.040 1.00 82.38 90 GLN A O 1
ATOM 722 N N . ASP A 1 91 ? 16.066 -2.240 1.625 1.00 82.19 91 ASP A N 1
ATOM 723 C CA . ASP A 1 91 ? 16.278 -3.463 2.395 1.00 82.19 91 ASP A CA 1
ATOM 724 C C . ASP A 1 91 ? 15.275 -4.509 1.900 1.00 82.19 91 ASP A C 1
ATOM 726 O O . ASP A 1 91 ? 14.143 -4.164 1.533 1.00 82.19 91 ASP A O 1
ATOM 730 N N . GLU A 1 92 ? 15.704 -5.766 1.843 1.00 78.00 92 GLU A N 1
ATOM 731 C CA . GLU A 1 92 ? 14.875 -6.874 1.371 1.00 78.00 92 GLU A CA 1
ATOM 732 C C . GLU A 1 92 ? 13.678 -7.037 2.309 1.00 78.00 92 GLU A C 1
ATOM 734 O O . GLU A 1 92 ? 13.797 -6.794 3.499 1.00 78.00 92 GLU A O 1
ATOM 739 N N . HIS A 1 93 ? 12.504 -7.413 1.801 1.00 79.06 93 HIS A N 1
ATOM 740 C CA . HIS A 1 93 ? 11.294 -7.715 2.592 1.00 79.06 93 HIS A CA 1
ATOM 741 C C . HIS A 1 93 ? 10.804 -6.633 3.582 1.00 79.06 93 HIS A C 1
ATOM 743 O O . HIS A 1 93 ? 9.902 -6.888 4.384 1.00 79.06 93 HIS A O 1
ATOM 749 N N . VAL A 1 94 ? 11.323 -5.402 3.516 1.00 88.50 94 VAL A N 1
ATOM 750 C CA . VAL A 1 94 ? 10.748 -4.267 4.246 1.00 88.50 94 VAL A CA 1
ATOM 751 C C . VAL A 1 94 ? 9.673 -3.621 3.388 1.00 88.50 94 VAL A C 1
ATOM 753 O O . VAL A 1 94 ? 9.930 -3.100 2.298 1.00 88.50 94 VAL A O 1
ATOM 756 N N . ARG A 1 95 ? 8.435 -3.662 3.882 1.00 92.25 95 ARG A N 1
ATOM 757 C CA . ARG A 1 95 ? 7.283 -3.074 3.194 1.00 92.25 95 ARG A CA 1
ATOM 758 C C . ARG A 1 95 ? 7.142 -1.604 3.578 1.00 92.25 95 ARG A C 1
ATOM 760 O O . ARG A 1 95 ? 7.240 -1.252 4.745 1.00 92.25 95 ARG A O 1
ATOM 767 N N . VAL A 1 96 ? 6.813 -0.737 2.631 1.00 94.38 96 VAL A N 1
ATOM 768 C CA . VAL A 1 96 ? 6.300 0.600 2.936 1.00 94.38 96 VAL A CA 1
ATOM 769 C C . VAL A 1 96 ? 4.831 0.458 3.315 1.00 94.38 96 VAL A C 1
ATOM 771 O O . VAL A 1 96 ? 4.018 0.037 2.492 1.00 94.38 96 VAL A O 1
ATOM 774 N N . ALA A 1 97 ? 4.481 0.805 4.551 1.00 95.44 97 ALA A N 1
ATOM 775 C CA . ALA A 1 97 ? 3.109 0.813 5.043 1.00 95.44 97 ALA A CA 1
ATOM 776 C C . ALA A 1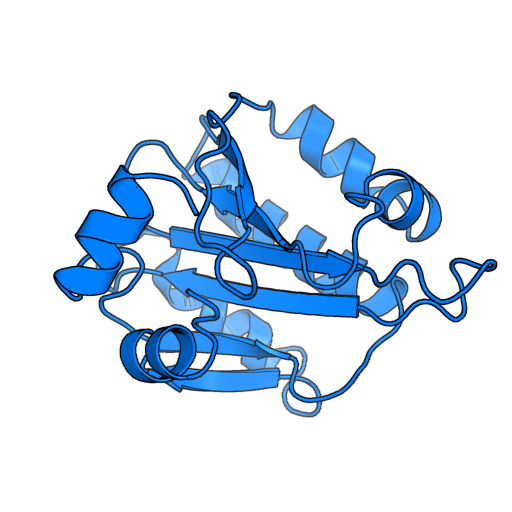 97 ? 2.519 2.224 5.014 1.00 95.44 97 ALA A C 1
ATOM 778 O O . ALA A 1 97 ? 3.154 3.174 5.465 1.00 95.44 97 ALA A O 1
ATOM 779 N N . ILE A 1 98 ? 1.282 2.341 4.537 1.00 97.56 98 ILE A N 1
ATOM 780 C CA . ILE A 1 98 ? 0.485 3.566 4.500 1.00 97.56 98 ILE A CA 1
ATOM 781 C C . ILE A 1 98 ? -0.847 3.294 5.201 1.00 97.56 98 ILE A C 1
ATOM 783 O O . ILE A 1 98 ? -1.501 2.284 4.930 1.00 97.56 98 ILE A O 1
ATOM 787 N N . PHE A 1 99 ? -1.257 4.180 6.106 1.00 97.56 99 PHE A N 1
ATOM 788 C CA . PHE A 1 99 ? -2.485 4.015 6.891 1.00 97.56 99 PHE A CA 1
ATOM 789 C C . PHE A 1 99 ? -3.005 5.362 7.433 1.00 97.56 99 PHE A C 1
ATOM 791 O O . PHE A 1 99 ? -2.240 6.326 7.527 1.00 97.56 99 PHE A O 1
ATOM 798 N N . PRO A 1 100 ? -4.297 5.472 7.798 1.00 97.12 100 PRO A N 1
ATOM 799 C CA . PRO A 1 100 ? -4.866 6.683 8.379 1.00 97.12 100 PRO A CA 1
ATOM 800 C C . PRO A 1 100 ? -4.692 6.690 9.906 1.00 97.12 100 PRO A C 1
ATOM 802 O O . PRO A 1 100 ? -4.512 5.641 10.527 1.00 97.12 100 PRO A O 1
ATOM 805 N N . SER A 1 101 ? -4.869 7.845 10.552 1.00 94.44 101 SER A N 1
ATOM 806 C CA . SER A 1 101 ? -4.854 7.941 12.028 1.00 94.44 101 SER A CA 1
ATOM 807 C C . SER A 1 101 ? -5.886 7.035 12.720 1.00 94.44 101 SER A C 1
ATOM 809 O O . SER A 1 101 ? -5.657 6.570 13.839 1.00 94.44 101 SER A O 1
ATOM 811 N N . SER A 1 102 ? -7.013 6.745 12.061 1.00 95.06 102 SER A N 1
ATOM 812 C CA . SER A 1 102 ? -8.060 5.857 12.582 1.00 95.06 102 SER A CA 1
ATOM 813 C C . SER A 1 102 ? -7.677 4.374 12.576 1.00 95.06 102 SER A C 1
ATOM 815 O O . SER A 1 102 ? -8.228 3.605 13.365 1.00 95.06 102 SER A O 1
ATOM 817 N N . HIS A 1 103 ? -6.688 3.984 11.762 1.00 95.44 103 HIS A N 1
ATOM 818 C CA . HIS A 1 103 ? -6.299 2.594 11.500 1.00 95.44 103 HIS A CA 1
ATOM 819 C C . HIS A 1 103 ? -7.431 1.734 10.900 1.00 95.44 103 HIS A C 1
ATOM 821 O O . HIS A 1 103 ? -7.493 0.530 11.133 1.00 95.44 103 HIS A O 1
ATOM 827 N N . ASP A 1 104 ? -8.325 2.333 10.109 1.00 95.38 104 ASP A N 1
ATOM 828 C CA . ASP A 1 104 ? -9.431 1.603 9.460 1.00 95.38 104 ASP A CA 1
ATOM 829 C C . ASP A 1 104 ? -8.993 0.803 8.223 1.00 95.38 104 ASP A C 1
ATOM 831 O O . ASP A 1 104 ? -9.732 -0.043 7.713 1.00 95.38 104 ASP A O 1
ATOM 835 N N . TRP A 1 105 ? -7.802 1.084 7.701 1.00 97.44 105 TRP A N 1
ATOM 836 C CA . TRP A 1 105 ? -7.177 0.350 6.608 1.00 97.44 105 TRP A CA 1
ATOM 837 C C . TRP A 1 105 ? -5.656 0.403 6.722 1.00 97.44 105 TRP A C 1
ATOM 839 O O . TRP A 1 105 ? -5.099 1.249 7.422 1.00 97.44 105 TRP A O 1
ATOM 849 N N . LEU A 1 106 ? -5.002 -0.519 6.026 1.00 97.81 106 LEU A N 1
ATOM 850 C CA . LEU A 1 106 ? -3.559 -0.583 5.869 1.00 97.81 106 LEU A CA 1
ATOM 851 C C . LEU A 1 106 ? -3.259 -1.003 4.432 1.00 97.81 106 LEU A C 1
ATOM 853 O O . LEU A 1 106 ? -3.760 -2.021 3.957 1.00 97.81 106 LEU A O 1
ATOM 857 N N . LEU A 1 107 ? -2.464 -0.184 3.758 1.00 97.88 107 LEU A N 1
ATOM 858 C CA . LEU A 1 107 ? -1.899 -0.437 2.443 1.00 97.88 107 LEU A CA 1
ATOM 859 C C . LEU A 1 107 ? -0.409 -0.700 2.628 1.00 97.88 107 LEU A C 1
ATOM 861 O O . LEU A 1 107 ? 0.260 0.080 3.303 1.00 97.88 107 LEU A O 1
ATOM 865 N N . ARG A 1 108 ? 0.121 -1.755 2.023 1.00 96.25 108 ARG A N 1
ATOM 866 C CA . ARG A 1 108 ? 1.550 -2.049 2.037 1.00 96.25 108 ARG A CA 1
ATOM 867 C C . ARG A 1 108 ? 2.047 -2.365 0.644 1.00 96.25 108 ARG A C 1
ATOM 869 O O . ARG A 1 108 ? 1.330 -2.966 -0.152 1.00 96.25 108 ARG A O 1
ATOM 876 N N . TYR A 1 109 ? 3.285 -1.981 0.370 1.00 95.56 109 TYR A N 1
ATOM 877 C CA . TYR A 1 109 ? 3.987 -2.420 -0.825 1.00 95.56 109 TYR A CA 1
ATOM 878 C C . TYR A 1 109 ? 5.465 -2.668 -0.550 1.00 95.56 109 TYR A C 1
ATOM 880 O O . TYR A 1 109 ? 6.048 -2.038 0.329 1.00 95.56 109 TYR A O 1
ATOM 888 N N . CYS A 1 110 ? 6.079 -3.567 -1.308 1.00 93.88 110 CYS A N 1
ATOM 889 C CA . CYS A 1 110 ? 7.522 -3.786 -1.315 1.00 93.88 110 CYS A CA 1
ATOM 890 C C . CYS A 1 110 ? 8.025 -3.763 -2.757 1.00 93.88 110 CYS A C 1
ATOM 892 O O . CYS A 1 110 ? 7.289 -4.088 -3.689 1.00 93.88 110 CYS A O 1
ATOM 894 N N . ILE A 1 111 ? 9.273 -3.346 -2.928 1.00 93.38 111 ILE A N 1
ATOM 895 C CA . ILE A 1 111 ? 10.008 -3.416 -4.186 1.00 93.38 111 ILE A CA 1
ATOM 896 C C . ILE A 1 111 ? 11.366 -3.983 -3.811 1.00 93.38 111 ILE A C 1
ATOM 898 O O . ILE A 1 111 ? 12.098 -3.339 -3.054 1.00 93.38 111 ILE A O 1
ATOM 902 N N . GLU A 1 112 ? 11.666 -5.181 -4.293 1.00 88.56 112 GLU A N 1
ATOM 903 C CA . GLU A 1 112 ? 12.917 -5.858 -3.976 1.00 88.56 112 GLU A CA 1
ATOM 904 C C . GLU A 1 112 ? 14.119 -5.083 -4.527 1.00 88.56 112 GLU A C 1
ATOM 906 O O . GLU A 1 112 ? 14.072 -4.517 -5.622 1.00 88.56 112 GLU A O 1
ATOM 911 N N . ASP A 1 113 ? 15.204 -5.054 -3.750 1.00 81.19 113 ASP A N 1
ATOM 912 C CA . ASP A 1 113 ? 16.459 -4.378 -4.112 1.00 81.19 113 ASP A CA 1
ATOM 913 C C . ASP A 1 113 ? 17.473 -5.314 -4.796 1.00 81.19 113 ASP A C 1
ATOM 915 O O . ASP A 1 113 ? 18.645 -4.981 -4.960 1.00 81.19 113 ASP A O 1
ATOM 919 N N . SER A 1 114 ? 17.027 -6.506 -5.190 1.00 81.31 114 SER A N 1
ATOM 920 C CA . SER A 1 114 ? 17.857 -7.545 -5.803 1.00 81.31 114 SER A CA 1
ATOM 921 C C . SER A 1 114 ? 18.322 -7.181 -7.219 1.00 81.31 114 SER A C 1
ATOM 923 O O . SER A 1 114 ? 19.388 -7.626 -7.653 1.00 81.31 114 SER A O 1
ATOM 925 N N . GLU A 1 115 ? 17.571 -6.328 -7.923 1.00 82.62 115 GLU A N 1
ATOM 926 C CA . GLU A 1 115 ? 17.809 -5.996 -9.326 1.00 82.62 115 GLU A CA 1
ATOM 927 C C . GLU A 1 115 ? 18.306 -4.552 -9.517 1.00 82.62 115 GLU A C 1
ATOM 929 O O . GLU A 1 115 ? 17.679 -3.602 -9.056 1.00 82.62 115 GLU A O 1
ATOM 934 N N . PRO A 1 116 ? 19.409 -4.317 -10.253 1.00 81.69 116 PRO A N 1
ATOM 935 C CA . PRO A 1 116 ? 19.928 -2.965 -10.471 1.00 81.69 116 PRO A CA 1
ATOM 936 C C . PRO A 1 116 ? 19.047 -2.119 -11.407 1.00 81.69 116 PRO A C 1
ATOM 938 O O . PRO A 1 116 ? 19.146 -0.886 -11.405 1.00 81.69 116 PRO A O 1
ATOM 941 N N . ASP A 1 117 ? 18.219 -2.759 -12.236 1.00 89.06 117 ASP A N 1
ATOM 942 C CA . ASP A 1 117 ? 17.295 -2.104 -13.157 1.00 89.06 117 ASP A CA 1
ATOM 943 C C . ASP A 1 117 ? 15.863 -2.192 -12.629 1.00 89.06 117 ASP A C 1
ATOM 945 O O . ASP A 1 117 ? 15.316 -3.274 -12.443 1.00 89.06 117 ASP A O 1
ATOM 949 N N . TYR A 1 118 ? 15.216 -1.037 -12.466 1.00 89.81 118 TYR A N 1
ATOM 950 C CA . TYR A 1 118 ? 13.835 -0.970 -11.987 1.00 89.81 118 TYR A CA 1
ATOM 951 C C . TYR A 1 118 ? 12.851 -1.774 -12.846 1.00 89.81 118 TYR A C 1
ATOM 953 O O . TYR A 1 118 ? 11.773 -2.120 -12.382 1.00 89.81 118 TYR A O 1
ATOM 961 N N . ARG A 1 119 ? 13.165 -2.034 -14.118 1.00 90.19 119 ARG A N 1
ATOM 962 C CA . ARG A 1 119 ? 12.276 -2.779 -15.021 1.00 90.19 119 ARG A CA 1
ATOM 963 C C . ARG A 1 119 ? 12.173 -4.256 -14.668 1.00 90.19 119 ARG A C 1
ATOM 965 O O . ARG A 1 119 ? 11.161 -4.862 -15.007 1.00 90.19 119 ARG A O 1
ATOM 972 N N . ASP A 1 120 ? 13.196 -4.775 -14.003 1.00 91.25 120 ASP A N 1
ATOM 973 C CA . ASP A 1 120 ? 13.308 -6.176 -13.615 1.00 91.25 120 ASP A CA 1
ATOM 974 C C . ASP A 1 120 ? 12.966 -6.381 -12.128 1.00 91.25 120 ASP A C 1
ATOM 976 O O . ASP A 1 120 ? 12.853 -7.513 -11.680 1.00 91.25 120 ASP A O 1
ATOM 980 N N . ALA A 1 121 ? 12.747 -5.294 -11.375 1.00 92.06 121 ALA A N 1
ATOM 981 C CA . ALA A 1 121 ? 12.421 -5.352 -9.956 1.00 92.06 121 ALA A CA 1
ATOM 982 C C . ALA A 1 121 ? 11.110 -6.106 -9.691 1.00 92.06 121 ALA A C 1
ATOM 984 O O . ALA A 1 121 ? 10.076 -5.822 -10.307 1.00 92.06 121 ALA A O 1
ATOM 985 N N . CYS A 1 122 ? 11.143 -7.002 -8.709 1.00 92.19 122 CYS A N 1
ATOM 986 C CA . CYS A 1 122 ? 9.962 -7.695 -8.218 1.00 92.19 122 CYS A CA 1
ATOM 987 C C . CYS A 1 122 ? 9.251 -6.839 -7.169 1.00 92.19 122 CYS A C 1
ATOM 989 O O . CYS A 1 122 ? 9.872 -6.202 -6.315 1.00 92.19 122 CYS A O 1
ATOM 991 N N . CYS A 1 123 ? 7.931 -6.756 -7.281 1.00 93.81 123 CYS A N 1
ATOM 992 C CA . CYS A 1 123 ? 7.094 -5.946 -6.412 1.00 93.81 123 CYS A CA 1
ATOM 993 C C . CYS A 1 123 ? 6.032 -6.784 -5.723 1.00 93.81 123 CYS A C 1
ATOM 995 O O . CYS A 1 123 ? 5.581 -7.805 -6.242 1.00 93.81 123 CYS A O 1
ATOM 997 N N . ASP A 1 124 ? 5.590 -6.260 -4.588 1.00 93.94 124 ASP A N 1
ATOM 998 C CA . ASP A 1 124 ? 4.558 -6.833 -3.747 1.00 93.94 124 ASP A CA 1
ATOM 999 C C . ASP A 1 124 ? 3.581 -5.755 -3.289 1.00 93.94 124 ASP A C 1
ATOM 1001 O O . ASP A 1 124 ? 3.965 -4.607 -3.054 1.00 93.94 124 ASP A O 1
ATOM 1005 N N . PHE A 1 125 ? 2.317 -6.137 -3.133 1.00 95.88 125 PHE A N 1
ATOM 1006 C CA . PHE A 1 125 ? 1.239 -5.257 -2.698 1.00 95.88 125 PHE A CA 1
ATOM 1007 C C . PHE A 1 125 ? 0.277 -6.016 -1.792 1.00 95.88 125 PHE A C 1
ATOM 1009 O O . PHE A 1 125 ? -0.148 -7.125 -2.120 1.00 95.88 125 PHE A O 1
ATOM 1016 N N . ASP A 1 126 ? -0.159 -5.380 -0.707 1.00 96.06 126 ASP A N 1
ATOM 1017 C CA . ASP A 1 126 ? -1.332 -5.827 0.031 1.00 96.06 126 ASP A CA 1
ATOM 1018 C C . ASP A 1 126 ? -2.164 -4.671 0.586 1.00 96.06 126 ASP A C 1
ATOM 1020 O O . ASP A 1 126 ? -1.670 -3.588 0.897 1.00 96.06 126 ASP A O 1
ATOM 1024 N N . PHE A 1 127 ? -3.469 -4.899 0.687 1.00 98.00 127 PHE A N 1
ATOM 1025 C CA . PHE A 1 127 ? -4.415 -3.950 1.247 1.00 98.00 127 PHE A CA 1
ATOM 1026 C C . PHE A 1 127 ? -5.422 -4.675 2.132 1.00 98.00 127 PHE A C 1
ATOM 1028 O O . PHE A 1 127 ? -6.125 -5.583 1.680 1.00 98.00 127 PHE A O 1
ATOM 1035 N N . THR A 1 128 ? -5.525 -4.243 3.386 1.00 97.38 128 THR A N 1
ATOM 1036 C CA . THR A 1 128 ? -6.517 -4.723 4.352 1.00 97.38 128 THR A CA 1
ATOM 1037 C C . THR A 1 128 ? -7.356 -3.566 4.869 1.00 97.38 128 THR A C 1
ATOM 1039 O O . THR A 1 128 ? -6.889 -2.431 4.991 1.00 97.38 128 THR A O 1
ATOM 1042 N N . CYS A 1 129 ? -8.624 -3.839 5.148 1.00 96.38 129 CYS A N 1
ATOM 1043 C CA . CYS A 1 129 ? -9.583 -2.808 5.503 1.00 96.38 129 CYS A CA 1
ATOM 1044 C C . CYS A 1 129 ? -10.690 -3.357 6.397 1.00 96.38 129 CYS A C 1
ATOM 1046 O O . CYS A 1 129 ? -11.212 -4.447 6.153 1.00 96.38 129 CYS A O 1
ATOM 1048 N N . SER A 1 130 ? -11.067 -2.566 7.400 1.00 93.94 130 SER A N 1
ATOM 1049 C CA . SER A 1 130 ? -12.187 -2.880 8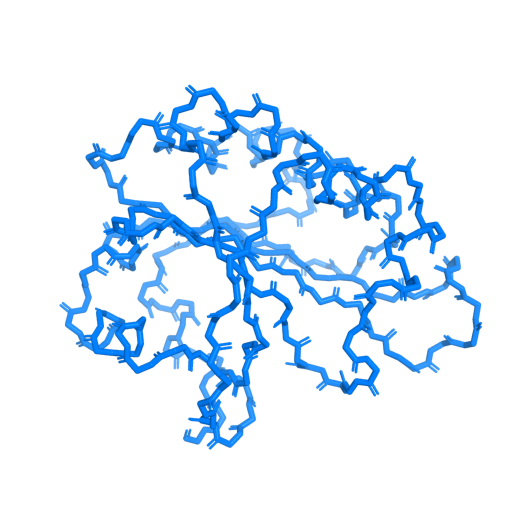.279 1.00 93.94 130 SER A CA 1
ATOM 1050 C C . SER A 1 130 ? -13.526 -2.825 7.524 1.00 93.94 130 SER A C 1
ATOM 1052 O O . SER A 1 130 ? -13.720 -1.920 6.705 1.00 93.94 130 SER A O 1
ATOM 1054 N N . PRO A 1 131 ? -14.483 -3.727 7.815 1.00 92.38 131 PRO A N 1
ATOM 1055 C CA . PRO A 1 131 ? -15.844 -3.703 7.272 1.00 92.38 131 PRO A CA 1
ATOM 1056 C C . PRO A 1 131 ? -16.601 -2.389 7.465 1.00 92.38 131 PRO A C 1
ATOM 1058 O O . PRO A 1 131 ? -17.440 -2.037 6.639 1.00 92.38 131 PRO A O 1
ATOM 1061 N N . GLU A 1 132 ? -16.281 -1.649 8.526 1.00 92.31 132 GLU A N 1
ATOM 1062 C CA . GLU A 1 132 ? -16.927 -0.374 8.860 1.00 92.31 132 GLU A CA 1
ATOM 1063 C C . GLU A 1 132 ? -16.277 0.828 8.150 1.00 92.31 132 GLU A C 1
ATOM 1065 O O . GLU A 1 132 ? -16.769 1.956 8.226 1.00 92.31 132 GLU A O 1
ATOM 1070 N N . SER A 1 133 ? -15.163 0.608 7.449 1.00 94.50 133 SER A N 1
ATOM 1071 C CA . SER A 1 133 ? -14.424 1.661 6.765 1.00 94.50 133 SER A CA 1
ATOM 1072 C C . SER A 1 133 ? -15.129 2.112 5.481 1.00 94.50 133 SER A C 1
ATOM 1074 O O . SER A 1 133 ? -15.565 1.273 4.683 1.00 94.50 133 SER A O 1
ATOM 1076 N N . PRO A 1 134 ? -15.117 3.420 5.159 1.00 93.88 134 PRO A N 1
ATOM 1077 C CA . PRO A 1 134 ? -15.491 3.921 3.835 1.00 93.88 134 PRO A CA 1
ATOM 1078 C C . PRO A 1 134 ? -14.742 3.248 2.669 1.00 93.88 134 PRO A C 1
ATOM 1080 O O . PRO A 1 134 ? -15.225 3.264 1.536 1.00 93.88 134 PRO A O 1
ATOM 1083 N N . ALA A 1 135 ? -13.573 2.652 2.932 1.00 94.44 135 ALA A N 1
ATOM 1084 C CA . ALA A 1 135 ? -12.749 1.968 1.941 1.00 94.44 135 ALA A CA 1
ATOM 1085 C C . ALA A 1 135 ? -13.036 0.461 1.797 1.00 94.44 135 ALA A C 1
ATOM 1087 O O . ALA A 1 135 ? -12.379 -0.184 0.983 1.00 94.44 135 ALA A O 1
ATOM 1088 N N . TYR A 1 136 ? -14.010 -0.118 2.512 1.00 94.12 136 TYR A N 1
ATOM 1089 C CA . TYR A 1 136 ? -14.224 -1.575 2.549 1.00 94.12 136 TYR A CA 1
ATOM 1090 C C . TYR A 1 136 ? -14.365 -2.233 1.159 1.00 94.12 136 TYR A C 1
ATOM 1092 O O . TYR A 1 136 ? -13.858 -3.327 0.914 1.00 94.12 136 TYR A O 1
ATOM 1100 N N . GLY A 1 137 ? -14.989 -1.542 0.198 1.00 94.94 137 GLY A N 1
ATOM 1101 C CA . GLY A 1 137 ? -15.149 -2.041 -1.175 1.00 94.94 137 GLY A CA 1
ATOM 1102 C C . GLY A 1 137 ? -13.862 -2.083 -2.015 1.00 94.94 137 GLY A C 1
ATOM 1103 O O . GLY A 1 137 ? -13.869 -2.678 -3.095 1.00 94.94 137 GLY A O 1
ATOM 1104 N N . LEU A 1 138 ? -12.769 -1.467 -1.554 1.00 96.44 138 LEU A N 1
ATOM 1105 C CA . LEU A 1 138 ? -11.531 -1.320 -2.320 1.00 96.44 138 LEU A CA 1
ATOM 1106 C C . LEU A 1 138 ? -10.829 -2.665 -2.556 1.00 96.44 138 LEU A C 1
ATOM 1108 O O . LEU A 1 138 ? -10.410 -2.921 -3.681 1.00 96.44 138 LEU A O 1
ATOM 1112 N N . ALA A 1 139 ? -10.778 -3.557 -1.563 1.00 96.00 139 ALA A N 1
ATOM 1113 C CA . ALA A 1 139 ? -10.151 -4.873 -1.730 1.00 96.00 139 ALA A CA 1
ATOM 1114 C C . ALA A 1 139 ? -10.823 -5.689 -2.853 1.00 96.00 139 ALA A C 1
ATOM 1116 O O . ALA A 1 139 ? -10.158 -6.220 -3.743 1.00 96.00 139 ALA A O 1
ATOM 1117 N N . SER A 1 140 ? -12.159 -5.702 -2.871 1.00 95.69 140 SER A N 1
ATOM 1118 C CA . SER A 1 140 ? -12.951 -6.334 -3.932 1.00 95.69 140 SER A CA 1
ATOM 1119 C C . SER A 1 140 ? -12.732 -5.676 -5.295 1.00 95.69 140 SER A C 1
ATOM 1121 O O . SER A 1 140 ? -12.682 -6.371 -6.307 1.00 95.69 140 SER A O 1
ATOM 1123 N N . GLN A 1 141 ? -12.587 -4.348 -5.339 1.00 96.69 141 GLN A N 1
ATOM 1124 C CA . GLN A 1 141 ? -12.312 -3.622 -6.580 1.00 96.69 141 GLN A CA 1
ATOM 1125 C C . GLN A 1 141 ? -10.921 -3.945 -7.142 1.00 96.69 141 GLN A C 1
ATOM 1127 O O . GLN A 1 141 ? -10.803 -4.173 -8.347 1.00 96.69 141 GLN A O 1
ATOM 1132 N N . ILE A 1 142 ? -9.889 -3.981 -6.295 1.00 97.00 142 ILE A N 1
ATOM 1133 C CA . ILE A 1 142 ? -8.528 -4.377 -6.682 1.00 97.00 142 ILE A CA 1
ATOM 1134 C C . ILE A 1 142 ? -8.568 -5.795 -7.256 1.00 97.00 142 ILE A C 1
ATOM 1136 O O . ILE A 1 142 ? -8.163 -6.006 -8.397 1.00 97.00 142 ILE A O 1
ATOM 1140 N N . ASN A 1 143 ? -9.174 -6.739 -6.532 1.00 96.75 143 ASN A N 1
ATOM 1141 C CA . ASN A 1 143 ? -9.256 -8.124 -6.986 1.00 96.75 143 ASN A CA 1
ATOM 1142 C C . ASN A 1 143 ? -10.051 -8.295 -8.291 1.00 96.75 143 ASN A C 1
ATOM 1144 O O . ASN A 1 143 ? -9.706 -9.120 -9.127 1.00 96.75 143 ASN A O 1
ATOM 1148 N N . ALA A 1 144 ? -11.104 -7.504 -8.505 1.00 97.06 144 ALA A N 1
ATOM 1149 C CA . ALA A 1 144 ? -11.850 -7.522 -9.763 1.00 97.06 144 ALA A CA 1
ATOM 1150 C C . ALA A 1 144 ? -11.059 -6.928 -10.943 1.00 97.06 144 ALA A C 1
ATOM 1152 O O . ALA A 1 144 ? -11.315 -7.293 -12.089 1.00 97.06 144 ALA A O 1
ATOM 1153 N N . THR A 1 145 ? -10.122 -6.016 -10.669 1.00 97.25 145 THR A N 1
ATOM 1154 C CA . THR A 1 145 ? -9.283 -5.372 -11.691 1.00 97.25 145 THR A CA 1
ATOM 1155 C C . THR A 1 145 ? -8.117 -6.279 -12.097 1.00 97.25 145 THR A C 1
ATOM 1157 O O . THR A 1 145 ? -7.810 -6.368 -13.284 1.00 97.25 145 THR A O 1
ATOM 1160 N N . TRP A 1 146 ? -7.537 -7.023 -11.146 1.00 96.25 146 TRP A N 1
ATOM 1161 C CA . TRP A 1 146 ? -6.409 -7.934 -11.385 1.00 96.25 146 TRP A CA 1
ATOM 1162 C C . TRP A 1 146 ? -6.635 -9.367 -10.858 1.00 96.25 146 TRP A C 1
ATOM 1164 O O . TRP A 1 146 ? -5.794 -9.893 -10.133 1.00 96.25 146 TRP A O 1
ATOM 1174 N N . PRO A 1 147 ? -7.706 -10.072 -11.268 1.00 92.94 147 PRO A N 1
ATOM 1175 C CA . PRO A 1 147 ? -8.092 -11.361 -10.676 1.00 92.94 147 PRO A CA 1
ATOM 1176 C C . PRO A 1 147 ? -7.082 -12.501 -10.886 1.00 92.94 147 PRO A C 1
ATOM 1178 O O . PRO A 1 147 ? -7.199 -13.538 -10.243 1.00 92.94 147 PRO A O 1
ATOM 1181 N N . GLY A 1 148 ? -6.129 -12.343 -11.811 1.00 90.12 148 GLY A N 1
ATOM 1182 C CA . GLY A 1 148 ? -5.038 -13.295 -12.044 1.00 90.12 148 GLY A CA 1
ATOM 1183 C C . GLY A 1 148 ? -3.727 -12.952 -11.333 1.00 90.12 148 GLY A C 1
ATOM 1184 O O . GLY A 1 148 ? -2.806 -13.748 -11.417 1.00 90.12 148 GLY A O 1
ATOM 1185 N N . TYR A 1 149 ? -3.642 -11.789 -10.678 1.00 91.75 149 TYR A N 1
ATOM 1186 C CA . TYR A 1 149 ? -2.450 -11.332 -9.947 1.00 91.75 149 TYR A CA 1
ATOM 1187 C C . TYR A 1 149 ? -2.699 -11.172 -8.451 1.00 91.75 149 TYR A C 1
ATOM 1189 O O . TYR A 1 149 ? -1.757 -10.945 -7.697 1.00 91.75 149 TYR A O 1
ATOM 1197 N N . THR A 1 150 ? -3.957 -11.244 -8.014 1.00 96.19 150 THR A N 1
ATOM 1198 C CA . THR A 1 150 ? -4.335 -11.014 -6.624 1.00 96.19 150 THR A CA 1
ATOM 1199 C C . THR A 1 150 ? -5.070 -12.199 -6.032 1.00 96.19 150 THR A C 1
ATOM 1201 O O . THR A 1 150 ? -5.847 -12.881 -6.698 1.00 96.19 150 THR A O 1
ATOM 1204 N N . ASN A 1 151 ? -4.881 -12.387 -4.734 1.00 95.56 151 ASN A N 1
ATOM 1205 C CA . ASN A 1 151 ? -5.640 -13.305 -3.909 1.00 95.56 151 ASN A CA 1
ATOM 1206 C C . ASN A 1 151 ? -6.317 -12.538 -2.771 1.00 95.56 151 ASN A C 1
ATOM 1208 O O . ASN A 1 151 ? -5.812 -11.512 -2.313 1.00 95.56 151 ASN A O 1
ATOM 1212 N N . VAL A 1 152 ? -7.449 -13.051 -2.294 1.00 95.56 152 VAL A N 1
ATOM 1213 C CA . VAL A 1 152 ? -8.178 -12.485 -1.158 1.00 95.56 152 VAL A CA 1
ATOM 1214 C C . VAL A 1 152 ? -8.307 -13.543 -0.076 1.00 95.56 152 VAL A C 1
ATOM 1216 O O . VAL A 1 152 ? -8.792 -14.646 -0.327 1.00 95.56 152 VAL A O 1
ATOM 1219 N N . MET A 1 153 ? -7.902 -13.209 1.144 1.00 95.69 153 MET A N 1
ATOM 1220 C CA . MET A 1 153 ? -7.973 -14.124 2.284 1.00 95.69 153 MET A CA 1
ATOM 1221 C C . MET A 1 153 ? -8.228 -13.373 3.594 1.00 95.69 153 MET A C 1
ATOM 1223 O O . MET A 1 153 ? -8.144 -12.144 3.612 1.00 95.69 153 MET A O 1
ATOM 1227 N N . PRO A 1 154 ? -8.567 -14.070 4.693 1.00 95.06 154 PRO A N 1
ATOM 1228 C CA . PRO A 1 154 ? -8.710 -13.423 5.991 1.00 95.06 154 PRO A CA 1
ATOM 1229 C C . PRO A 1 154 ? -7.414 -12.714 6.390 1.00 95.06 154 PRO A C 1
ATOM 1231 O O . PRO A 1 154 ? -6.345 -13.328 6.384 1.00 95.06 154 PRO A O 1
ATOM 1234 N N . ALA A 1 155 ? -7.511 -11.436 6.765 1.00 93.81 155 ALA A N 1
ATOM 1235 C CA . ALA A 1 155 ? -6.351 -10.618 7.110 1.00 93.81 155 ALA A CA 1
ATOM 1236 C C . ALA A 1 155 ? -5.535 -11.278 8.227 1.00 93.81 155 ALA A C 1
ATOM 1238 O O . ALA A 1 155 ? -4.334 -11.477 8.081 1.00 93.81 155 ALA A O 1
ATOM 1239 N N . LYS A 1 156 ? -6.197 -11.733 9.297 1.00 90.25 156 LYS A N 1
ATOM 1240 C CA . LYS A 1 156 ? -5.520 -12.434 10.392 1.00 90.25 156 LYS A CA 1
ATOM 1241 C C . LYS A 1 156 ? -4.660 -13.610 9.916 1.00 90.25 156 LYS A C 1
ATOM 1243 O O . LYS A 1 156 ? -3.513 -13.717 10.327 1.00 90.25 156 LYS A O 1
ATOM 1248 N N . GLU A 1 157 ? -5.191 -14.471 9.050 1.00 92.62 157 GLU A N 1
ATOM 1249 C CA . GLU A 1 157 ? -4.430 -15.622 8.554 1.00 92.62 157 GLU A CA 1
ATOM 1250 C C . GLU A 1 157 ? -3.216 -15.208 7.727 1.00 92.62 157 GLU A C 1
ATOM 1252 O O . GLU A 1 157 ? -2.187 -15.871 7.793 1.00 92.62 157 GLU A O 1
ATOM 1257 N N . PHE A 1 158 ? -3.333 -14.137 6.946 1.00 93.31 158 PHE A N 1
ATOM 1258 C CA . PHE A 1 158 ? -2.229 -13.609 6.156 1.00 93.31 158 PHE A CA 1
ATOM 1259 C C . PHE A 1 158 ? -1.111 -13.061 7.048 1.00 93.31 158 PHE A C 1
ATOM 1261 O O . PHE A 1 158 ? 0.028 -13.511 6.947 1.00 93.31 158 PHE A O 1
ATOM 1268 N N . PHE A 1 159 ? -1.441 -12.168 7.985 1.00 91.12 159 PHE A N 1
ATOM 1269 C CA . PHE A 1 159 ? -0.446 -11.571 8.880 1.00 91.12 159 PHE A CA 1
ATOM 1270 C C . PHE A 1 159 ? 0.161 -12.591 9.859 1.00 91.12 159 PHE A C 1
ATOM 1272 O O . PHE A 1 159 ? 1.336 -12.472 10.195 1.00 91.12 159 PHE A O 1
ATOM 1279 N N . ASP A 1 160 ? -0.578 -13.631 10.263 1.00 90.75 160 ASP A N 1
ATOM 1280 C CA . ASP A 1 160 ? -0.048 -14.709 11.112 1.00 90.75 160 ASP A CA 1
ATOM 1281 C C . ASP A 1 160 ? 0.982 -15.602 10.378 1.00 90.75 160 ASP A C 1
ATOM 1283 O O . ASP A 1 160 ? 1.825 -16.215 11.031 1.00 90.75 160 ASP A O 1
ATOM 1287 N N . ARG A 1 161 ? 0.931 -15.703 9.038 1.00 87.25 161 ARG A N 1
ATOM 1288 C CA . ARG A 1 161 ? 1.861 -16.538 8.242 1.00 87.25 161 ARG A CA 1
ATOM 1289 C C . ARG A 1 161 ? 3.204 -15.867 7.988 1.00 87.25 161 ARG A C 1
ATOM 1291 O O . ARG A 1 161 ? 4.208 -16.563 7.886 1.00 87.25 161 ARG A O 1
ATOM 1298 N N . SER A 1 162 ? 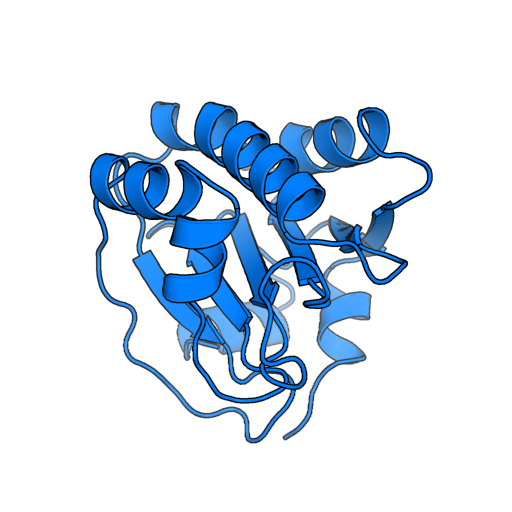3.201 -14.546 7.867 1.00 73.75 162 SER A N 1
ATOM 1299 C CA . SER A 1 162 ? 4.355 -13.758 7.425 1.00 73.75 162 SER A CA 1
ATOM 1300 C C . SER A 1 162 ? 5.089 -13.078 8.584 1.00 73.75 162 SER A C 1
ATOM 1302 O O . SER A 1 162 ? 5.695 -12.035 8.398 1.00 73.75 162 SER A O 1
ATOM 1304 N N . TYR A 1 163 ? 4.988 -13.605 9.805 1.00 75.56 163 TYR A N 1
ATOM 1305 C CA . TYR A 1 163 ? 5.639 -13.004 10.970 1.00 75.56 163 TYR A CA 1
ATOM 1306 C C . TYR A 1 163 ? 7.061 -13.545 11.155 1.00 75.56 163 TYR A C 1
ATOM 1308 O O . TYR A 1 163 ? 7.235 -14.755 11.327 1.00 75.56 163 TYR A O 1
ATOM 1316 N N . GLY A 1 164 ? 8.057 -12.656 11.129 1.00 62.44 164 GLY A N 1
ATOM 1317 C CA . GLY A 1 164 ? 9.476 -13.015 11.245 1.00 62.44 164 GLY A CA 1
ATOM 1318 C C . GLY A 1 164 ? 10.026 -13.081 12.678 1.00 62.44 164 GLY A C 1
ATOM 1319 O O . GLY A 1 164 ? 10.952 -13.859 12.924 1.00 62.44 164 GLY A O 1
ATOM 1320 N N . GLY A 1 165 ? 9.444 -12.346 13.641 1.00 54.16 165 GLY A N 1
ATOM 1321 C CA . GLY A 1 165 ? 9.988 -12.236 15.005 1.00 54.16 165 GLY A CA 1
ATOM 1322 C C . GLY A 1 165 ? 9.221 -11.308 15.928 1.00 54.16 165 GLY A C 1
ATOM 1323 O O . GLY A 1 165 ? 8.892 -10.179 15.514 1.00 54.16 165 GLY A O 1
#

Solvent-accessible surface area (backbone atoms only — not comparable to full-atom values): 8558 Å² total; per-residue (Å²): 46,40,73,67,57,48,54,22,51,78,66,46,30,54,27,27,45,38,48,22,28,31,53,74,56,80,38,36,35,63,59,53,33,53,54,50,52,56,49,47,71,64,43,55,85,80,45,76,58,32,30,38,30,56,23,24,41,54,41,75,46,50,73,44,78,66,42,79,48,55,64,68,59,53,49,55,36,50,67,39,46,64,43,38,55,73,64,45,80,78,43,74,77,38,22,49,31,38,34,39,89,85,29,41,34,39,39,34,35,35,50,45,63,88,44,96,47,65,81,71,17,43,30,45,45,35,35,27,26,12,78,87,31,95,60,42,65,48,44,62,50,52,37,70,74,37,62,90,45,37,46,76,46,51,22,52,62,53,59,68,70,50,59,50,85

Sequence (165 aa):
MTPELQRRWQAASAPFDGMVVTTCDEHGPSILQEMLLLAAGRLQGAFPDVYVSDDWHEHDGFLTEPSPIAWEELLERFASPRALYDSRHQDEHVRVAIFPSSHDWLLRYCIEDSEPDYRDACCDFDFTCSPESPAYGLASQINATWPGYTNVMPAKEFFDRSYGG

Nearest PDB structures (foldseek):
  5ft1-assembly2_G  TM=3.535E-01  e=4.038E+00  Phikzvirus phiKZ
  4pn1-assembly1_B  TM=3.327E-01  e=4.038E+00  Schizosaccharomyces pombe
  6wnd-assembly1_A  TM=2.226E-01  e=2.372E+00  Microseira wollei
  5ft1-assembly3_K  TM=2.623E-01  e=3.382E+00  Phikzvirus phiKZ
  5ft1-assembly1_A  TM=2.699E-01  e=5.758E+00  Phikzvirus phiKZ